Protein AF-A0A8X6XUR2-F1 (afdb_monomer)

Radius of gyration: 18.9 Å; Cα contacts (8 Å, |Δi|>4): 104; chains: 1; bounding box: 41×28×56 Å

Mean predicted aligned error: 12.17 Å

Solvent-accessible surface area (backbone atoms only — not comparable to full-atom values): 7562 Å² total; per-residue (Å²): 115,77,63,60,59,44,53,51,54,49,54,33,49,77,75,73,43,54,68,76,56,51,49,53,53,27,60,76,70,75,44,93,68,78,53,71,67,59,47,52,53,45,50,52,51,51,50,54,53,51,52,53,50,40,54,49,53,52,52,52,51,54,50,55,55,41,65,74,61,73,75,81,65,90,80,88,75,58,70,47,76,49,70,56,66,59,80,59,99,70,86,55,49,45,35,37,39,33,42,32,38,74,84,45,96,57,77,44,73,41,80,45,70,59,75,92,82,76,95,73,82,90,126

Sequence (123 aa):
MHNINLSFVFGLRTIGKGHSTARKLCSAINVNFPSETAFRCLEKKLEHVSNKVACKIMNEAAAEVHKKNNFDEVIQYGVSVDGTWQRRGHLSLNGCVSVISIDNDVLNQAQVQNGANTERGFA

InterPro domains:
  IPR049012 Mutator-like transposase domain [PF20700] (3-114)

pLDDT: mean 73.2, std 18.1, range [28.16, 96.31]

Foldseek 3Di:
DVVVLLVVLVVCVVVPHADVVVVVVCVVVVHDDDDNVVSVVSVVVVVVVQVVVQVVLVVVLVVVVCVVVVVPDDDDWAKDKDKDFDDDDDDGQWIKIWIATPVDRDTGIHIGGDDDDDDDDDD

Organism: NCBI:txid2747483

Secondary structure (DSSP, 8-state):
-HHHHHHHHHHHHHTT--HHHHHHHHHHTT-----HHHHHHHHHHHHHHHHHHHHHHHHHHHHHHHHHTTTSS-----EEEEEEE---SS---EEEEEEEESSS--EEEEEEE--S-------

Structure (mmCIF, N/CA/C/O backbone):
data_AF-A0A8X6XUR2-F1
#
_entry.id   AF-A0A8X6XUR2-F1
#
loop_
_atom_site.group_PDB
_atom_site.id
_atom_site.type_symbol
_atom_site.label_atom_id
_atom_site.label_alt_id
_atom_site.label_comp_id
_atom_site.label_asym_id
_atom_site.label_entity_id
_atom_site.label_seq_id
_atom_site.pdbx_PDB_ins_code
_atom_site.Cartn_x
_atom_site.Cartn_y
_atom_site.Cartn_z
_atom_site.occupancy
_atom_site.B_iso_or_equiv
_atom_site.auth_seq_id
_atom_site.auth_comp_id
_atom_site.auth_asym_id
_atom_site.auth_atom_id
_atom_site.pdbx_PDB_model_num
ATOM 1 N N . MET A 1 1 ? -2.063 12.869 -16.376 1.00 50.09 1 MET A N 1
ATOM 2 C CA . MET A 1 1 ? -0.883 11.974 -16.251 1.00 50.09 1 MET A CA 1
ATOM 3 C C . MET A 1 1 ? -0.556 11.542 -14.815 1.00 50.09 1 MET A C 1
ATOM 5 O O . MET A 1 1 ? -0.167 10.396 -14.651 1.00 50.09 1 MET A O 1
ATOM 9 N N . HIS A 1 2 ? -0.731 12.374 -13.772 1.00 58.75 2 HIS A N 1
ATOM 10 C CA . HIS A 1 2 ? -0.367 11.999 -12.386 1.00 58.75 2 HIS A CA 1
ATOM 11 C C . HIS A 1 2 ? -1.097 10.765 -11.817 1.00 58.75 2 HIS A C 1
ATOM 13 O O . HIS A 1 2 ? -0.512 10.035 -11.022 1.00 58.75 2 HIS A O 1
ATOM 19 N N . ASN A 1 3 ? -2.343 10.521 -12.240 1.00 75.38 3 ASN A N 1
ATOM 20 C CA . ASN A 1 3 ? -3.167 9.423 -11.726 1.00 75.38 3 ASN A CA 1
ATOM 21 C C . ASN A 1 3 ? -2.750 8.051 -12.304 1.00 75.38 3 ASN A C 1
ATOM 23 O O . ASN A 1 3 ? -2.597 7.093 -11.561 1.00 75.38 3 ASN A O 1
ATOM 27 N N . ILE A 1 4 ? -2.421 7.980 -13.602 1.00 86.12 4 ILE A N 1
ATOM 28 C CA . ILE A 1 4 ? -2.034 6.724 -14.280 1.00 86.12 4 ILE A CA 1
ATOM 29 C C . ILE A 1 4 ? -0.753 6.131 -13.680 1.00 86.12 4 ILE A C 1
ATOM 31 O O . ILE A 1 4 ? -0.699 4.936 -13.402 1.00 86.12 4 ILE A O 1
ATOM 35 N N . ASN A 1 5 ? 0.260 6.964 -13.421 1.00 88.81 5 ASN A N 1
ATOM 36 C CA . ASN A 1 5 ? 1.501 6.499 -12.798 1.00 88.81 5 ASN A CA 1
ATOM 37 C C . ASN A 1 5 ? 1.253 5.969 -11.378 1.00 88.81 5 ASN A C 1
ATOM 39 O O . ASN A 1 5 ? 1.849 4.970 -10.992 1.00 88.81 5 ASN A O 1
ATOM 43 N N . LEU A 1 6 ? 0.360 6.607 -10.614 1.00 89.56 6 LEU A N 1
ATOM 44 C CA . LEU A 1 6 ? -0.011 6.151 -9.275 1.00 89.56 6 LEU A CA 1
ATOM 45 C C . LEU A 1 6 ? -0.744 4.801 -9.327 1.00 89.56 6 LEU A C 1
ATOM 47 O O . LEU A 1 6 ? -0.371 3.889 -8.593 1.00 89.56 6 LEU A O 1
ATOM 51 N N . SER A 1 7 ? -1.721 4.643 -10.228 1.00 90.50 7 SER A N 1
ATOM 52 C CA . SER A 1 7 ? -2.436 3.376 -10.442 1.00 90.50 7 SER A CA 1
ATOM 53 C C . SER A 1 7 ? -1.505 2.256 -10.901 1.00 90.50 7 SER A C 1
ATOM 55 O O . SER A 1 7 ? -1.645 1.119 -10.458 1.00 90.50 7 SER A O 1
ATOM 57 N N . PHE A 1 8 ? -0.525 2.566 -11.751 1.00 90.94 8 PHE A N 1
ATOM 58 C CA . PHE A 1 8 ? 0.462 1.593 -12.206 1.00 90.94 8 PHE A CA 1
ATOM 59 C C . PHE A 1 8 ? 1.358 1.108 -11.058 1.00 90.94 8 PHE A C 1
ATOM 61 O O . PHE A 1 8 ? 1.532 -0.097 -10.878 1.00 90.94 8 PHE A O 1
ATOM 68 N N . VAL A 1 9 ? 1.878 2.032 -10.239 1.00 91.06 9 VAL A N 1
ATOM 69 C CA . VAL A 1 9 ? 2.662 1.695 -9.035 1.00 91.06 9 VAL A CA 1
ATOM 70 C C . VAL A 1 9 ? 1.820 0.894 -8.041 1.00 91.06 9 VAL A C 1
ATOM 72 O O . VAL A 1 9 ? 2.302 -0.099 -7.501 1.00 91.06 9 VAL A O 1
ATOM 75 N N . PHE A 1 10 ? 0.553 1.267 -7.847 1.00 89.88 10 PHE A N 1
ATOM 76 C CA . PHE A 1 10 ? -0.375 0.518 -7.005 1.00 89.88 10 PHE A CA 1
ATOM 77 C C . PHE A 1 10 ? -0.573 -0.917 -7.513 1.00 89.88 10 PHE A C 1
ATOM 79 O O . PHE A 1 10 ? -0.367 -1.858 -6.753 1.00 89.88 10 PHE A O 1
ATOM 86 N N . GLY A 1 11 ? -0.862 -1.102 -8.805 1.00 91.00 11 GLY A N 1
ATOM 87 C CA . GLY A 1 11 ? -1.038 -2.429 -9.399 1.00 91.00 11 GLY A CA 1
ATOM 88 C C . GLY A 1 11 ? 0.207 -3.311 -9.264 1.00 91.00 11 GLY A C 1
ATOM 89 O O . GLY A 1 11 ? 0.103 -4.481 -8.898 1.00 91.00 11 GLY A O 1
ATOM 90 N N . LEU A 1 12 ? 1.399 -2.741 -9.472 1.00 90.06 12 LEU A N 1
ATOM 91 C CA . LEU A 1 12 ? 2.673 -3.427 -9.229 1.00 90.06 12 LEU A CA 1
ATOM 92 C C . LEU A 1 12 ? 2.810 -3.866 -7.770 1.00 90.06 12 LEU A C 1
ATOM 94 O O . LEU A 1 12 ? 3.222 -4.997 -7.498 1.00 90.06 12 LEU A O 1
ATOM 98 N N . ARG A 1 13 ? 2.422 -2.997 -6.833 1.00 87.00 13 ARG A N 1
ATOM 99 C CA . ARG A 1 13 ? 2.469 -3.287 -5.405 1.00 87.00 13 ARG A CA 1
ATOM 100 C C . ARG A 1 13 ? 1.538 -4.432 -5.020 1.00 87.00 13 ARG A C 1
ATOM 102 O O . ARG A 1 13 ? 1.978 -5.312 -4.283 1.00 87.00 13 ARG A O 1
ATOM 109 N N . THR A 1 14 ? 0.328 -4.468 -5.578 1.00 84.81 14 THR A N 1
ATOM 110 C CA . THR A 1 14 ? -0.664 -5.536 -5.369 1.00 84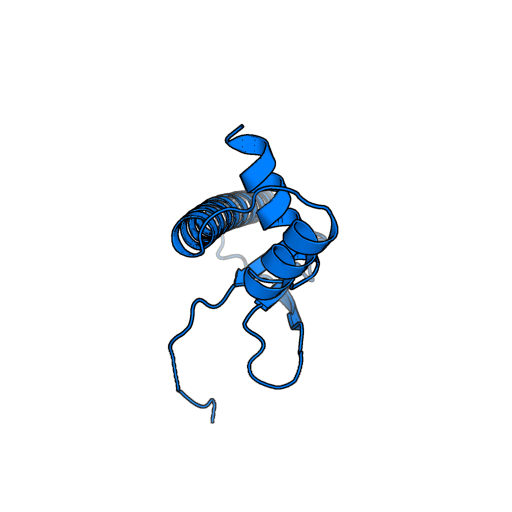.81 14 THR A CA 1
ATOM 111 C C . THR A 1 14 ? -0.138 -6.908 -5.794 1.00 84.81 14 THR A C 1
ATOM 113 O O . THR A 1 14 ? -0.351 -7.891 -5.095 1.00 84.81 14 THR A O 1
ATOM 116 N N . ILE A 1 15 ? 0.628 -6.994 -6.888 1.00 85.25 15 ILE A N 1
ATOM 117 C CA . ILE A 1 15 ? 1.260 -8.256 -7.334 1.00 85.25 15 ILE A CA 1
ATOM 118 C C . ILE A 1 15 ? 2.644 -8.508 -6.693 1.00 85.25 15 ILE A C 1
ATOM 120 O O . ILE A 1 15 ? 3.373 -9.452 -7.044 1.00 85.25 15 ILE A O 1
ATOM 124 N N . GLY A 1 16 ? 3.044 -7.650 -5.751 1.00 82.44 16 GLY A N 1
ATOM 125 C CA . GLY A 1 16 ? 4.315 -7.705 -5.033 1.00 82.44 16 GLY A CA 1
ATOM 126 C C . GLY A 1 16 ? 5.541 -7.481 -5.922 1.00 82.44 16 GLY A C 1
ATOM 127 O O . GLY A 1 16 ? 6.588 -8.088 -5.679 1.00 82.44 16 GLY A O 1
ATOM 128 N N . LYS A 1 17 ? 5.417 -6.687 -6.988 1.00 87.94 17 LYS A N 1
ATOM 129 C CA . LYS A 1 17 ? 6.510 -6.313 -7.894 1.00 87.94 17 LYS A CA 1
ATOM 130 C C . LYS A 1 17 ? 6.942 -4.869 -7.636 1.00 87.94 17 LYS A C 1
ATOM 132 O O . LYS A 1 17 ? 6.120 -4.003 -7.377 1.00 87.94 17 LYS A O 1
ATOM 137 N N . GLY A 1 18 ? 8.248 -4.624 -7.718 1.00 89.00 18 GLY A N 1
ATOM 138 C CA . GLY A 1 18 ? 8.841 -3.295 -7.537 1.00 89.00 18 GLY A CA 1
ATOM 139 C C . GLY A 1 18 ? 9.413 -2.708 -8.829 1.00 89.00 18 GLY A C 1
ATOM 140 O O . GLY A 1 18 ? 9.307 -3.306 -9.908 1.00 89.00 18 GLY A O 1
ATOM 141 N N . HIS A 1 19 ? 10.098 -1.570 -8.690 1.00 91.31 19 HIS A N 1
ATOM 142 C CA . HIS A 1 19 ? 10.694 -0.780 -9.779 1.00 91.31 19 HIS A CA 1
ATOM 143 C C . HIS A 1 19 ? 11.456 -1.612 -10.817 1.00 91.31 19 HIS A C 1
ATOM 145 O O . HIS A 1 19 ? 11.211 -1.484 -12.012 1.00 91.31 19 HIS A O 1
ATOM 151 N N . SER A 1 20 ? 12.321 -2.532 -10.380 1.00 89.94 20 SER A N 1
ATOM 152 C CA . SER A 1 20 ? 13.139 -3.340 -11.297 1.00 89.94 20 SER A CA 1
ATOM 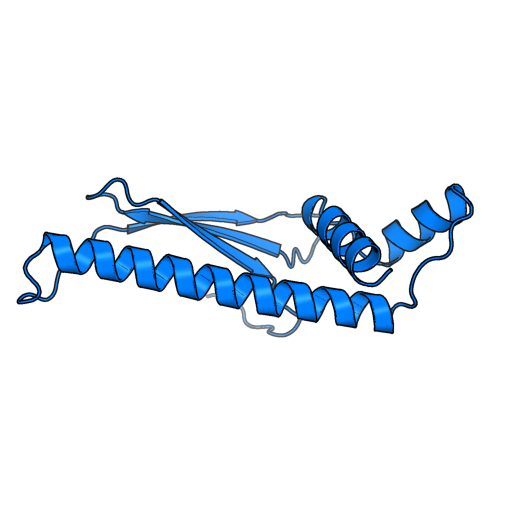153 C C . SER A 1 20 ? 12.315 -4.221 -12.241 1.00 89.94 20 SER A C 1
ATOM 155 O O . SER A 1 20 ? 12.696 -4.401 -13.396 1.00 89.94 20 SER A O 1
ATOM 157 N N . THR A 1 21 ? 11.192 -4.779 -11.773 1.00 90.88 21 THR A N 1
ATOM 158 C CA . THR A 1 21 ? 10.299 -5.574 -12.637 1.00 90.88 21 THR A CA 1
ATOM 159 C C . THR A 1 21 ? 9.501 -4.662 -13.559 1.00 90.88 21 THR A C 1
ATOM 161 O O . THR A 1 21 ? 9.378 -4.946 -14.746 1.00 90.88 21 THR A O 1
ATOM 164 N N . ALA A 1 22 ? 9.009 -3.547 -13.024 1.00 92.06 22 ALA A N 1
ATOM 165 C CA . ALA A 1 22 ? 8.259 -2.557 -13.779 1.00 92.06 22 ALA A CA 1
ATOM 166 C C . ALA A 1 22 ? 9.078 -1.966 -14.935 1.00 92.06 22 ALA A C 1
ATOM 168 O O . ALA A 1 22 ? 8.598 -1.916 -16.061 1.00 92.06 22 ALA A O 1
ATOM 169 N N . ARG A 1 23 ? 10.354 -1.640 -14.692 1.00 93.81 23 ARG A N 1
ATOM 170 C CA . ARG A 1 23 ? 11.291 -1.184 -15.723 1.00 93.81 23 ARG A CA 1
ATOM 171 C C . ARG A 1 23 ? 11.454 -2.217 -16.836 1.00 93.81 23 ARG A C 1
ATOM 173 O O . ARG A 1 23 ? 11.349 -1.853 -17.998 1.00 93.81 23 ARG A O 1
ATOM 180 N N . LYS A 1 24 ? 11.658 -3.497 -16.494 1.00 94.88 24 LYS A N 1
ATOM 181 C CA . LYS A 1 24 ? 11.766 -4.584 -17.488 1.00 94.88 24 LYS A CA 1
ATOM 182 C C . LYS A 1 24 ? 10.502 -4.703 -18.341 1.00 94.88 24 LYS A C 1
ATOM 184 O O . LYS A 1 24 ? 10.609 -4.821 -19.556 1.00 94.88 24 LYS A O 1
ATOM 189 N N . LEU A 1 25 ? 9.328 -4.645 -17.711 1.00 93.56 25 LEU A N 1
ATOM 190 C CA . LEU A 1 25 ? 8.045 -4.678 -18.412 1.00 93.56 25 LEU A CA 1
ATOM 191 C C . LEU A 1 25 ? 7.922 -3.498 -19.378 1.00 93.56 25 LEU A C 1
ATOM 193 O O . LEU A 1 25 ? 7.652 -3.707 -20.553 1.00 93.56 25 LEU A O 1
ATOM 197 N N . CYS A 1 26 ? 8.170 -2.278 -18.900 1.00 92.94 26 CYS A N 1
ATOM 198 C CA . CYS A 1 26 ? 8.060 -1.074 -19.713 1.00 92.94 26 CYS A CA 1
ATOM 199 C C . CYS A 1 26 ? 9.042 -1.066 -20.892 1.00 92.94 26 CYS A C 1
ATOM 201 O O . CYS A 1 26 ? 8.654 -0.695 -21.996 1.00 92.94 26 CYS A O 1
ATOM 203 N N . SER A 1 27 ? 10.272 -1.548 -20.690 1.00 94.50 27 SER A N 1
ATOM 204 C CA . SER A 1 27 ? 11.237 -1.743 -21.776 1.00 94.50 27 SER A CA 1
ATOM 205 C C . SER A 1 27 ? 10.751 -2.761 -22.813 1.00 94.50 27 SER A C 1
ATOM 207 O O . SER A 1 27 ? 10.931 -2.528 -24.002 1.00 94.50 27 SER A O 1
ATOM 209 N N . ALA A 1 28 ? 10.105 -3.855 -22.393 1.00 96.31 28 ALA A N 1
ATOM 210 C CA . ALA A 1 28 ? 9.594 -4.878 -23.309 1.00 96.31 28 ALA A CA 1
ATOM 211 C C . ALA A 1 28 ? 8.439 -4.377 -24.193 1.00 96.31 28 ALA A C 1
ATOM 213 O O . ALA A 1 28 ? 8.315 -4.806 -25.336 1.00 96.31 28 ALA A O 1
ATOM 214 N N . ILE A 1 29 ? 7.612 -3.461 -23.680 1.00 94.56 29 ILE A N 1
ATOM 215 C CA . ILE A 1 29 ? 6.480 -2.872 -24.418 1.00 94.56 29 ILE A CA 1
ATOM 216 C C . ILE A 1 29 ? 6.792 -1.486 -25.007 1.00 94.56 29 ILE A C 1
ATOM 218 O O . ILE A 1 29 ? 5.886 -0.806 -25.478 1.00 94.56 29 ILE A O 1
ATOM 222 N N . ASN A 1 30 ? 8.060 -1.060 -24.972 1.00 94.50 30 ASN A N 1
ATOM 223 C CA . ASN A 1 30 ? 8.533 0.229 -25.479 1.00 94.50 30 ASN A CA 1
ATOM 224 C C . ASN A 1 30 ? 7.767 1.452 -24.925 1.00 94.50 30 ASN A C 1
ATOM 226 O O . ASN A 1 30 ? 7.427 2.378 -25.662 1.00 94.50 30 ASN A O 1
ATOM 230 N N . VAL A 1 31 ? 7.483 1.463 -23.616 1.00 90.88 31 VAL A N 1
ATOM 231 C CA . VAL A 1 31 ? 6.876 2.619 -22.931 1.00 90.88 31 VAL A CA 1
ATOM 232 C C . VAL A 1 31 ? 7.848 3.268 -21.954 1.00 90.88 31 VAL A C 1
ATOM 234 O O . VAL A 1 31 ? 8.643 2.603 -21.288 1.00 90.88 31 VAL A O 1
ATOM 237 N N . ASN A 1 32 ? 7.739 4.589 -21.821 1.00 87.44 32 ASN A N 1
ATOM 238 C CA . ASN A 1 32 ? 8.519 5.346 -20.848 1.00 87.44 32 ASN A CA 1
ATOM 239 C C . ASN A 1 32 ? 8.117 4.973 -19.416 1.00 87.44 32 ASN A C 1
ATOM 241 O O . ASN A 1 32 ? 6.933 4.892 -19.088 1.00 87.44 32 ASN A O 1
ATOM 245 N N . PHE A 1 33 ? 9.115 4.795 -18.551 1.00 87.00 33 PHE A N 1
ATOM 246 C CA . PHE A 1 33 ? 8.923 4.428 -17.151 1.00 87.00 33 PHE A CA 1
ATOM 247 C C . PHE A 1 33 ? 9.545 5.476 -16.218 1.00 87.00 33 PHE A C 1
ATOM 249 O O . PHE A 1 33 ? 10.627 5.987 -16.524 1.00 87.00 33 PHE A O 1
ATOM 256 N N . PRO A 1 34 ? 8.906 5.808 -15.078 1.00 85.00 34 PRO A N 1
ATOM 257 C CA . PRO A 1 34 ? 9.466 6.754 -14.125 1.00 85.00 34 PRO A CA 1
ATOM 258 C C . PRO A 1 34 ? 10.847 6.343 -13.600 1.00 85.00 34 PRO A C 1
ATOM 260 O O . PRO A 1 34 ? 11.172 5.159 -13.445 1.00 85.00 34 PRO A O 1
ATOM 263 N N . SER A 1 35 ? 11.648 7.351 -13.250 1.00 91.00 35 SER A N 1
ATOM 264 C CA . SER A 1 35 ? 12.892 7.137 -12.512 1.00 91.00 35 SER A CA 1
ATOM 265 C C . SER A 1 35 ? 12.621 6.446 -11.173 1.00 91.00 35 SER A C 1
ATOM 267 O O . SER A 1 35 ? 11.509 6.485 -10.639 1.00 91.00 35 SER A O 1
ATOM 269 N N . GLU A 1 36 ? 13.646 5.817 -10.602 1.00 91.44 36 GLU A N 1
ATOM 270 C CA . GLU A 1 36 ? 13.514 5.133 -9.312 1.00 91.44 36 GLU A CA 1
ATOM 271 C C . GLU A 1 36 ? 13.052 6.081 -8.198 1.00 91.44 36 GLU A C 1
ATOM 273 O O . GLU A 1 36 ? 12.171 5.742 -7.410 1.00 91.44 36 GLU A O 1
ATOM 278 N N . THR A 1 37 ? 13.563 7.311 -8.184 1.00 92.75 37 THR A N 1
ATOM 279 C CA . THR A 1 37 ? 13.158 8.344 -7.224 1.00 92.75 37 THR A CA 1
ATOM 280 C C . THR A 1 37 ? 11.683 8.719 -7.373 1.00 92.75 37 THR A C 1
ATOM 282 O O . THR A 1 37 ? 10.966 8.827 -6.377 1.00 92.75 37 THR A O 1
ATOM 285 N N . ALA A 1 38 ? 11.203 8.881 -8.611 1.00 91.50 38 ALA A N 1
ATOM 286 C CA . ALA A 1 38 ? 9.800 9.189 -8.877 1.00 91.50 38 ALA A CA 1
ATOM 287 C C . ALA A 1 38 ? 8.883 8.029 -8.458 1.00 91.50 38 ALA A C 1
ATOM 289 O O . ALA A 1 38 ? 7.835 8.259 -7.856 1.00 91.50 38 ALA A O 1
ATOM 290 N N . PHE A 1 39 ? 9.304 6.788 -8.708 1.00 91.50 39 PHE A N 1
ATOM 291 C CA . PHE A 1 39 ? 8.597 5.586 -8.273 1.00 91.50 39 PHE A CA 1
ATOM 292 C C . PHE A 1 39 ? 8.478 5.515 -6.746 1.00 91.50 39 PHE A C 1
ATOM 294 O O . PHE A 1 39 ? 7.370 5.412 -6.227 1.00 91.50 39 PHE A O 1
ATOM 301 N N . ARG A 1 40 ? 9.587 5.692 -6.018 1.00 90.38 40 ARG A N 1
ATOM 302 C CA . ARG A 1 40 ? 9.593 5.709 -4.544 1.00 90.38 40 ARG A CA 1
ATOM 303 C C . ARG A 1 40 ? 8.737 6.838 -3.962 1.00 90.38 40 ARG A C 1
ATOM 305 O O . ARG A 1 40 ? 8.109 6.670 -2.921 1.00 90.38 40 ARG A O 1
ATOM 312 N N . CYS A 1 41 ? 8.686 7.998 -4.620 1.00 92.06 41 CYS A N 1
ATOM 313 C CA . CYS A 1 41 ? 7.798 9.091 -4.215 1.00 92.06 41 CYS A CA 1
ATOM 314 C C . CYS A 1 41 ? 6.317 8.689 -4.325 1.00 92.06 41 CYS A C 1
ATOM 316 O O . CYS A 1 41 ? 5.524 9.008 -3.440 1.00 92.06 41 CYS A O 1
ATOM 318 N N . LEU A 1 42 ? 5.946 7.967 -5.387 1.00 91.62 42 LEU A N 1
ATOM 319 C CA . LEU A 1 42 ? 4.592 7.435 -5.557 1.00 91.62 42 LEU A CA 1
ATOM 320 C C . LEU A 1 42 ? 4.280 6.341 -4.528 1.00 91.62 42 LEU A C 1
ATOM 322 O O . LEU A 1 42 ? 3.187 6.353 -3.970 1.00 91.62 42 LEU A O 1
ATOM 326 N N . GLU A 1 43 ? 5.235 5.463 -4.214 1.00 89.56 43 GLU A N 1
ATOM 327 C CA . GLU A 1 43 ? 5.077 4.458 -3.151 1.00 89.56 43 GLU A CA 1
ATOM 328 C C . GLU A 1 43 ? 4.796 5.106 -1.792 1.00 89.56 43 GLU A C 1
ATOM 330 O O . GLU A 1 43 ? 3.815 4.754 -1.145 1.00 89.56 43 GLU A O 1
ATOM 335 N N . LYS A 1 44 ? 5.571 6.125 -1.400 1.00 89.06 44 LYS A N 1
ATOM 336 C CA . LYS A 1 44 ? 5.331 6.862 -0.146 1.00 89.06 44 LYS A CA 1
ATOM 337 C C . LYS A 1 44 ? 3.962 7.541 -0.110 1.00 89.06 44 LYS A C 1
ATOM 339 O O . LYS A 1 44 ? 3.322 7.598 0.937 1.00 89.06 44 LYS A O 1
ATOM 344 N N . LYS A 1 45 ? 3.491 8.062 -1.249 1.00 91.44 45 LYS A N 1
ATOM 345 C CA . LYS A 1 45 ? 2.136 8.628 -1.352 1.00 91.44 45 LYS A CA 1
ATOM 346 C C . LYS A 1 45 ? 1.070 7.553 -1.137 1.00 91.44 45 LYS A C 1
ATOM 348 O O . LYS A 1 45 ? 0.108 7.812 -0.420 1.00 91.44 45 LYS A O 1
ATOM 353 N N . LEU A 1 46 ? 1.242 6.367 -1.724 1.00 89.94 46 LEU A N 1
ATOM 354 C CA . LEU A 1 46 ? 0.330 5.237 -1.523 1.00 89.94 46 LEU A CA 1
ATOM 355 C C . LEU A 1 46 ? 0.321 4.770 -0.069 1.00 89.94 46 LEU A C 1
ATOM 357 O O . LEU A 1 46 ? -0.751 4.568 0.488 1.00 89.94 46 LEU A O 1
ATOM 361 N N . GLU A 1 47 ? 1.491 4.654 0.553 1.00 86.12 47 GLU A N 1
ATOM 362 C CA . GLU A 1 47 ? 1.631 4.285 1.962 1.00 86.12 47 GLU A CA 1
ATOM 363 C C . GLU A 1 47 ? 0.904 5.280 2.876 1.00 86.12 47 GLU A C 1
ATOM 365 O O . GLU A 1 47 ? 0.090 4.885 3.709 1.00 86.12 47 GLU A O 1
ATOM 370 N N . HIS A 1 48 ? 1.115 6.582 2.663 1.00 87.56 48 HIS A N 1
ATOM 371 C CA . HIS A 1 48 ? 0.439 7.627 3.429 1.00 87.56 48 HIS A CA 1
ATOM 372 C C . HIS A 1 48 ? -1.090 7.547 3.306 1.00 87.56 48 HIS A C 1
ATOM 374 O O . HIS A 1 48 ? -1.802 7.612 4.310 1.00 87.56 48 HIS A O 1
ATOM 380 N N . VAL A 1 49 ? -1.604 7.388 2.082 1.00 88.06 49 VAL A N 1
ATOM 381 C CA . VAL A 1 49 ? -3.050 7.268 1.841 1.00 88.06 49 VAL A CA 1
ATOM 382 C C . VAL A 1 49 ? -3.600 5.983 2.461 1.00 88.06 49 VAL A C 1
ATOM 384 O O . VAL A 1 49 ? -4.644 6.029 3.106 1.00 88.06 49 VAL A O 1
ATOM 387 N N . SER A 1 50 ? -2.885 4.865 2.327 1.00 84.94 50 SER A N 1
ATOM 388 C CA . SER A 1 50 ? -3.262 3.576 2.915 1.00 84.94 50 SER A CA 1
ATOM 389 C C . SER A 1 50 ? -3.373 3.668 4.435 1.00 84.94 50 SER A C 1
ATOM 391 O O . SER A 1 50 ? -4.390 3.270 4.996 1.00 84.94 50 SER A O 1
ATOM 393 N N . ASN A 1 51 ? -2.379 4.262 5.099 1.00 83.56 51 ASN A N 1
ATOM 394 C CA . ASN A 1 51 ? -2.395 4.459 6.548 1.00 83.56 51 ASN A CA 1
ATOM 395 C C . ASN A 1 51 ? -3.555 5.359 6.982 1.00 83.56 51 ASN A C 1
ATOM 397 O O . ASN A 1 51 ? -4.265 5.039 7.931 1.00 83.56 51 ASN A O 1
ATOM 401 N N . LYS A 1 52 ? -3.810 6.452 6.255 1.00 86.75 52 LYS A N 1
ATOM 402 C CA . LYS A 1 52 ? -4.934 7.348 6.553 1.00 86.75 52 LYS A CA 1
ATOM 403 C C . LYS A 1 52 ? -6.285 6.632 6.457 1.00 86.75 52 LYS A C 1
ATOM 405 O O . LYS A 1 52 ? -7.147 6.845 7.307 1.00 86.75 52 LYS A O 1
ATOM 410 N N . VAL A 1 53 ? -6.471 5.797 5.434 1.00 86.50 53 VAL A N 1
ATOM 411 C CA . VAL A 1 53 ? -7.694 4.999 5.256 1.00 86.50 53 VAL A CA 1
ATOM 412 C C . VAL A 1 53 ? -7.819 3.951 6.359 1.00 86.50 53 VAL A C 1
ATOM 414 O O . VAL A 1 53 ? -8.882 3.853 6.963 1.00 86.50 53 VAL A O 1
ATOM 417 N N . ALA A 1 54 ? -6.740 3.235 6.681 1.00 81.00 54 ALA A N 1
ATOM 418 C CA . ALA A 1 54 ? -6.733 2.247 7.755 1.00 81.00 54 ALA A CA 1
ATOM 419 C C . ALA A 1 54 ? -7.109 2.872 9.109 1.00 81.00 54 ALA A C 1
ATOM 421 O O . ALA A 1 54 ? -8.026 2.389 9.766 1.00 81.00 54 ALA A O 1
ATOM 422 N N . CYS A 1 55 ? -6.488 3.995 9.490 1.00 84.19 55 CYS A N 1
ATOM 423 C CA . CYS A 1 55 ? -6.829 4.695 10.731 1.00 84.19 55 CYS A CA 1
ATOM 424 C C . CYS A 1 55 ? -8.288 5.164 10.751 1.00 84.19 55 CYS A C 1
ATOM 426 O O . CYS A 1 55 ? -8.946 5.073 11.784 1.00 84.19 55 CYS A O 1
ATOM 428 N N . LYS A 1 56 ? -8.805 5.664 9.621 1.00 87.44 56 LYS A N 1
ATOM 429 C CA . LYS A 1 56 ? -10.206 6.087 9.519 1.00 87.44 56 LYS A CA 1
ATOM 430 C C . LYS A 1 56 ? -11.152 4.912 9.783 1.00 87.44 56 LYS A C 1
ATOM 432 O O . LYS A 1 56 ? -12.007 5.033 10.651 1.00 87.44 56 LYS A O 1
ATOM 437 N N . ILE A 1 57 ? -10.958 3.793 9.084 1.00 83.56 57 ILE A N 1
ATOM 438 C CA . ILE A 1 57 ? -11.806 2.599 9.215 1.00 83.56 57 ILE A CA 1
ATOM 439 C C . ILE A 1 57 ? -11.736 2.043 10.642 1.00 83.56 57 ILE A C 1
ATOM 441 O O . ILE A 1 57 ? -12.765 1.729 11.227 1.00 83.56 57 ILE A O 1
ATOM 445 N N . MET A 1 58 ? -10.541 1.986 11.240 1.00 80.44 58 MET A N 1
ATOM 446 C CA . MET A 1 58 ? -10.374 1.528 12.624 1.00 80.44 58 MET A CA 1
ATOM 447 C C . MET A 1 58 ? -11.120 2.414 13.626 1.00 80.44 58 MET A C 1
ATOM 449 O O . MET A 1 58 ? -11.780 1.899 14.525 1.00 80.44 58 MET A O 1
ATOM 453 N N . ASN A 1 59 ? -11.047 3.737 13.468 1.00 84.69 59 ASN A N 1
ATOM 454 C CA . ASN A 1 59 ? -11.767 4.669 14.336 1.00 84.69 59 ASN A CA 1
ATOM 455 C C . ASN A 1 59 ? -13.287 4.569 14.149 1.00 84.69 59 ASN A C 1
ATOM 457 O O . ASN A 1 59 ? -14.027 4.645 15.127 1.00 84.69 59 ASN A O 1
ATOM 461 N N . GLU A 1 60 ? -13.757 4.384 12.912 1.00 85.94 60 GLU A N 1
ATOM 462 C CA . GLU A 1 60 ? -15.178 4.175 12.609 1.00 85.94 60 GLU A CA 1
ATOM 463 C C . GLU A 1 60 ? -15.690 2.879 13.252 1.00 85.94 60 GLU A C 1
ATOM 465 O O . GLU A 1 60 ? -16.677 2.917 13.985 1.00 85.94 60 GLU A O 1
ATOM 470 N N . ALA A 1 61 ? -14.961 1.772 13.098 1.00 81.00 61 ALA A N 1
ATOM 471 C CA . ALA A 1 61 ? -15.287 0.499 13.734 1.00 81.00 61 ALA A CA 1
ATOM 472 C C . ALA A 1 61 ? -15.300 0.599 15.271 1.00 81.00 61 ALA A C 1
ATOM 474 O O . ALA A 1 61 ? -16.234 0.130 15.920 1.00 81.00 61 ALA A O 1
ATOM 475 N N . ALA A 1 62 ? -14.306 1.259 15.873 1.00 79.06 62 ALA A N 1
ATOM 476 C CA . ALA A 1 62 ? -14.256 1.461 17.322 1.00 79.06 62 ALA A CA 1
ATOM 477 C C . ALA A 1 62 ? -15.418 2.331 17.839 1.00 79.06 62 ALA A C 1
ATOM 479 O O . ALA A 1 62 ? -15.928 2.103 18.939 1.00 79.06 62 ALA A O 1
ATOM 480 N N . ALA A 1 63 ? -15.858 3.319 17.055 1.00 82.31 63 ALA A N 1
ATOM 481 C CA . ALA A 1 63 ? -17.005 4.154 17.392 1.00 82.31 63 ALA A CA 1
ATOM 482 C C . ALA A 1 63 ? -18.336 3.394 17.270 1.00 82.31 63 ALA A C 1
ATOM 484 O O . ALA A 1 63 ? -19.224 3.587 18.100 1.00 82.31 63 ALA A O 1
ATOM 485 N N . GLU A 1 64 ? -18.489 2.529 16.264 1.00 81.31 64 GLU A N 1
ATOM 486 C CA . GLU A 1 64 ? -19.660 1.650 16.129 1.00 81.31 64 GLU A CA 1
ATOM 487 C C . GLU A 1 64 ? -19.783 0.686 17.305 1.00 81.31 64 GLU A C 1
ATOM 489 O O . GLU A 1 64 ? -20.870 0.504 17.856 1.00 81.31 64 GLU A O 1
ATOM 494 N N . VAL A 1 65 ? -18.654 0.120 17.723 1.00 75.88 65 VAL A N 1
ATOM 495 C CA . VAL A 1 65 ? -18.574 -0.745 18.894 1.00 75.88 65 VAL A CA 1
ATOM 496 C C . VAL A 1 65 ? -18.960 0.020 20.166 1.00 75.88 65 VAL A C 1
ATOM 498 O O . VAL A 1 65 ? -19.834 -0.433 20.899 1.00 75.88 65 VAL A O 1
ATOM 501 N N . HIS A 1 66 ? -18.418 1.217 20.408 1.00 74.75 66 HIS A N 1
ATOM 502 C CA . HIS A 1 66 ? -18.812 2.021 21.576 1.00 74.75 66 HIS A CA 1
ATOM 503 C C . HIS A 1 66 ? -20.303 2.387 21.587 1.00 74.75 66 HIS A C 1
ATOM 505 O O . HIS A 1 66 ? -20.948 2.290 22.631 1.00 74.75 66 HIS A O 1
ATOM 511 N N . LYS A 1 67 ? -20.874 2.754 20.430 1.00 77.50 67 LYS A N 1
ATOM 512 C CA . LYS A 1 67 ? -22.303 3.092 20.303 1.00 77.50 67 LYS A CA 1
ATOM 513 C C . LYS A 1 67 ? -23.224 1.948 20.717 1.00 77.50 67 LYS A C 1
ATOM 515 O O . LYS A 1 67 ? -24.283 2.208 21.276 1.00 77.50 67 LYS A O 1
ATOM 520 N N . LYS A 1 68 ? -22.842 0.698 20.441 1.00 73.81 68 LYS A N 1
ATOM 521 C CA . LYS A 1 68 ? -23.652 -0.482 20.778 1.00 73.81 68 LYS A CA 1
ATOM 522 C C . LYS A 1 68 ? -23.695 -0.798 22.278 1.00 73.81 68 LYS A C 1
ATOM 524 O O . LYS A 1 68 ? -24.615 -1.486 22.698 1.00 73.81 68 LYS A O 1
ATOM 529 N N . ASN A 1 69 ? -22.752 -0.292 23.075 1.00 67.69 69 ASN A N 1
ATOM 530 C CA . ASN A 1 69 ? -22.617 -0.634 24.499 1.00 67.69 69 ASN A CA 1
ATOM 531 C C . ASN A 1 69 ? -22.866 0.560 25.432 1.00 67.69 69 ASN A C 1
ATOM 533 O O . ASN A 1 69 ? -22.329 0.608 26.532 1.00 67.69 69 ASN A O 1
ATOM 537 N N . ASN A 1 70 ? -23.663 1.540 24.994 1.00 66.50 70 ASN A N 1
ATOM 538 C CA . ASN A 1 70 ? -24.113 2.671 25.815 1.00 66.50 70 ASN A CA 1
ATOM 539 C C . ASN A 1 70 ? -23.000 3.517 26.474 1.00 66.50 70 ASN A C 1
ATOM 541 O O . ASN A 1 70 ? -23.266 4.176 27.470 1.00 66.50 70 ASN A O 1
ATOM 545 N N . PHE A 1 71 ? -21.794 3.564 25.892 1.00 60.75 71 PHE A N 1
ATOM 546 C CA . PHE A 1 71 ? -20.694 4.497 26.218 1.00 60.75 71 PHE A CA 1
ATOM 547 C C . PHE A 1 71 ? -20.142 4.532 27.663 1.00 60.75 71 PHE A C 1
ATOM 549 O O . PHE A 1 71 ? -19.134 5.204 27.869 1.00 60.75 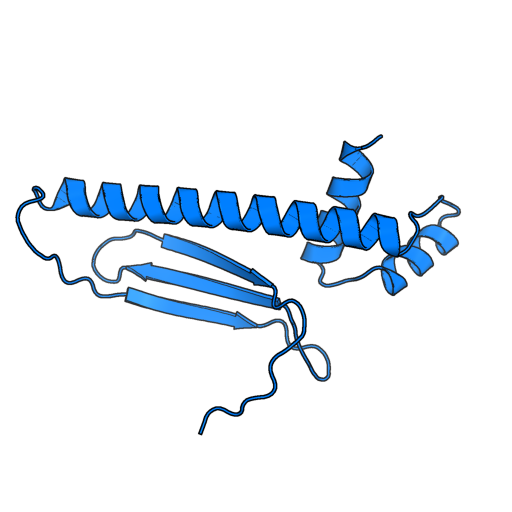71 PHE A O 1
ATOM 556 N N . ASP A 1 72 ? -20.732 3.824 28.629 1.00 58.47 72 ASP A N 1
ATOM 557 C CA . ASP A 1 72 ? -20.452 4.019 30.064 1.00 58.47 72 ASP A CA 1
ATOM 558 C C . ASP A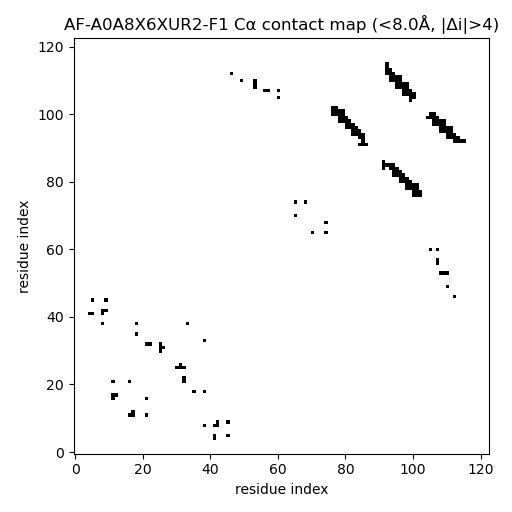 1 72 ? -19.522 2.969 30.705 1.00 58.47 72 ASP A C 1
ATOM 560 O O . ASP A 1 72 ? -19.117 3.133 31.855 1.00 58.47 72 ASP A O 1
ATOM 564 N N . GLU A 1 73 ? -19.113 1.921 29.982 1.00 61.97 73 GLU A N 1
ATOM 565 C CA . GLU A 1 73 ? -18.212 0.885 30.512 1.00 61.97 73 GLU A CA 1
ATOM 566 C C . GLU A 1 73 ? -16.949 0.682 29.669 1.00 61.97 73 GLU A C 1
ATOM 568 O O . GLU A 1 73 ? -16.934 0.873 28.454 1.00 61.97 73 GLU A O 1
ATOM 573 N N . VAL A 1 74 ? -15.866 0.252 30.326 1.00 63.34 74 VAL A N 1
ATOM 574 C CA . VAL A 1 74 ? -14.686 -0.303 29.651 1.00 63.34 74 VAL A CA 1
ATOM 575 C C . VAL A 1 74 ? -15.099 -1.636 29.034 1.00 63.34 74 VAL A C 1
ATOM 577 O O . VAL A 1 74 ? -15.216 -2.641 29.733 1.00 63.34 74 VAL A O 1
ATOM 580 N N . ILE A 1 75 ? -15.326 -1.649 27.723 1.00 64.06 75 ILE A N 1
ATOM 581 C CA . ILE A 1 75 ? -15.809 -2.845 27.034 1.00 64.06 75 ILE A CA 1
ATOM 582 C C . ILE A 1 75 ? -14.616 -3.743 26.695 1.00 64.06 75 ILE A C 1
ATOM 584 O O . ILE A 1 75 ? -13.739 -3.369 25.911 1.00 64.06 75 ILE A O 1
ATOM 588 N N . GLN A 1 76 ? -14.575 -4.937 27.285 1.00 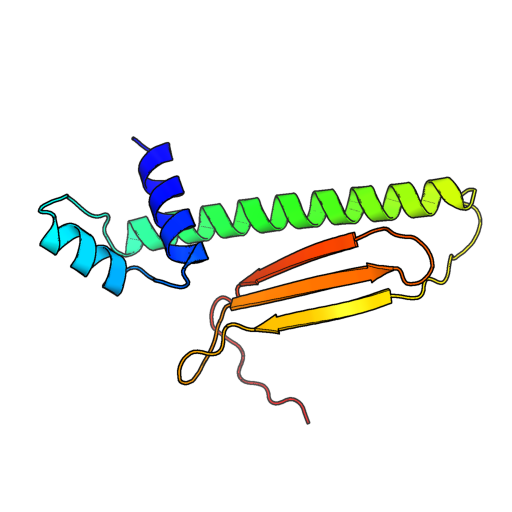64.94 76 GLN A N 1
ATOM 589 C CA . GLN A 1 76 ? -13.622 -5.972 26.893 1.00 64.94 76 GLN A CA 1
ATOM 590 C C . GLN A 1 76 ? -14.141 -6.694 25.648 1.00 64.94 76 GLN A C 1
ATOM 592 O O . GLN A 1 76 ? -15.252 -7.213 25.655 1.00 64.94 76 GLN A O 1
ATOM 597 N N . TYR A 1 77 ? -13.326 -6.730 24.593 1.00 68.00 77 TYR A N 1
ATOM 598 C CA . TYR A 1 77 ? -13.653 -7.406 23.339 1.00 68.00 77 TYR A CA 1
ATOM 599 C C . TYR A 1 77 ? -12.659 -8.506 23.014 1.00 68.00 77 TYR A C 1
ATOM 601 O O . TYR A 1 77 ? -11.447 -8.272 23.001 1.00 68.00 77 TYR A O 1
ATOM 609 N N . GLY A 1 78 ? -13.180 -9.685 22.672 1.00 68.31 78 GLY A N 1
ATOM 610 C CA . GLY A 1 78 ? -12.395 -10.723 22.030 1.00 68.31 78 GLY A CA 1
ATOM 611 C C . GLY A 1 78 ? -12.041 -10.301 20.607 1.00 68.31 78 GLY A C 1
ATOM 612 O O . GLY A 1 78 ? -12.921 -9.976 19.803 1.00 68.31 78 GLY A O 1
ATOM 613 N N . VAL A 1 79 ? -10.749 -10.314 20.279 1.00 72.62 79 VAL A N 1
ATOM 614 C CA . VAL A 1 79 ? -10.255 -10.084 18.917 1.00 72.62 79 VAL A CA 1
ATOM 615 C C . VAL A 1 79 ? -9.417 -11.269 18.461 1.00 72.62 79 VAL A C 1
ATOM 617 O O . VAL A 1 79 ? -8.531 -11.737 19.173 1.00 72.62 79 VAL A O 1
ATOM 620 N N . SER A 1 80 ? -9.696 -11.747 17.254 1.00 78.56 80 SER A N 1
ATOM 621 C CA . SER A 1 80 ? -8.834 -12.660 16.518 1.00 78.56 80 SER A CA 1
ATOM 622 C C . SER A 1 80 ? -8.014 -11.858 15.517 1.00 78.56 80 SER A C 1
ATOM 624 O O . SER A 1 80 ? -8.543 -10.982 14.832 1.00 78.56 80 SER A O 1
ATOM 626 N N . VAL A 1 81 ? -6.717 -12.142 15.439 1.00 73.44 81 VAL A N 1
ATOM 627 C CA . VAL A 1 81 ? -5.792 -11.465 14.529 1.00 73.44 81 VAL A CA 1
ATOM 628 C C . VAL A 1 81 ? -5.221 -12.502 13.572 1.00 73.44 81 VAL A C 1
ATOM 630 O O . VAL A 1 81 ? -4.466 -13.376 13.993 1.00 73.44 81 VAL A O 1
ATOM 633 N N . ASP A 1 82 ? -5.574 -12.400 12.292 1.00 77.25 82 ASP A N 1
ATOM 634 C CA . ASP A 1 82 ? -5.011 -13.223 11.222 1.00 77.25 82 AS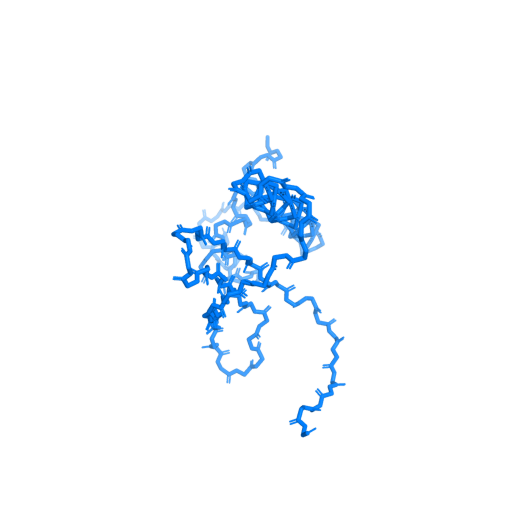P A CA 1
ATOM 635 C C . ASP A 1 82 ? -4.063 -12.393 10.352 1.00 77.25 82 ASP A C 1
ATOM 637 O O . ASP A 1 82 ? -4.355 -11.255 9.994 1.00 77.25 82 ASP A O 1
ATOM 641 N N . GLY A 1 83 ? -2.904 -12.945 10.010 1.00 67.94 83 GLY A N 1
ATOM 642 C CA . GLY A 1 83 ? -1.854 -12.242 9.281 1.00 67.94 83 GLY A CA 1
ATOM 643 C C . GLY A 1 83 ? -1.400 -13.024 8.058 1.00 67.94 83 GLY A C 1
ATOM 644 O O . GLY A 1 83 ? -0.849 -14.114 8.185 1.00 67.94 83 GLY A O 1
ATOM 645 N N . THR A 1 84 ? -1.537 -12.452 6.860 1.00 67.06 84 THR A N 1
ATOM 646 C CA . THR A 1 84 ? -1.027 -13.058 5.624 1.00 67.06 84 THR A CA 1
ATOM 647 C C 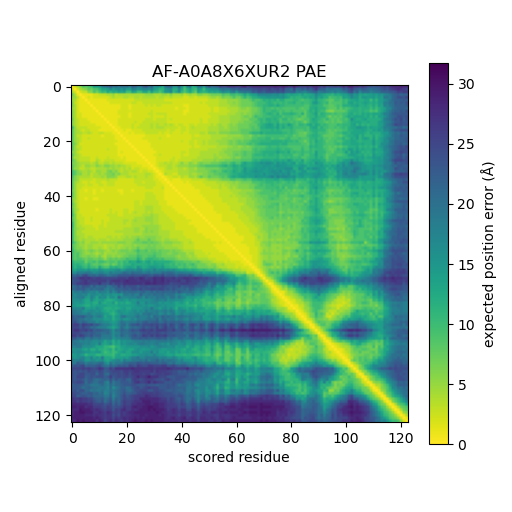. THR A 1 84 ? 0.262 -12.373 5.186 1.00 67.06 84 THR A C 1
ATOM 649 O O . THR A 1 84 ? 0.244 -11.242 4.686 1.00 67.06 84 THR A O 1
ATOM 652 N N . TRP A 1 85 ? 1.398 -13.055 5.338 1.00 68.62 85 TRP A N 1
ATOM 653 C CA . TRP A 1 85 ? 2.712 -12.548 4.927 1.00 68.62 85 TRP A CA 1
ATOM 654 C C . TRP A 1 85 ? 3.100 -13.072 3.547 1.00 68.62 85 TRP A C 1
ATOM 656 O O . TRP A 1 85 ? 3.191 -14.282 3.331 1.00 68.62 85 TRP A O 1
ATOM 666 N N . GLN A 1 86 ? 3.413 -12.179 2.605 1.00 61.22 86 GLN A N 1
ATOM 667 C CA . GLN A 1 86 ? 3.879 -12.606 1.286 1.00 61.22 86 GLN A CA 1
ATOM 668 C C . GLN A 1 86 ? 5.369 -12.979 1.339 1.00 61.22 86 GLN A C 1
ATOM 670 O O . GLN A 1 86 ? 6.233 -12.154 1.048 1.00 61.22 86 GLN A O 1
ATOM 675 N N . ARG A 1 87 ? 5.692 -14.231 1.683 1.00 56.94 87 ARG A N 1
ATOM 676 C CA . ARG A 1 87 ? 7.076 -14.740 1.722 1.00 56.94 87 ARG A CA 1
ATOM 677 C C . ARG A 1 87 ? 7.605 -15.002 0.304 1.00 56.94 87 ARG A C 1
ATOM 679 O O . ARG A 1 87 ? 7.212 -15.971 -0.337 1.00 56.94 87 ARG A O 1
ATOM 686 N N . ARG A 1 88 ? 8.527 -14.170 -0.199 1.00 53.94 88 ARG A N 1
ATOM 687 C CA . ARG A 1 88 ? 9.363 -14.499 -1.373 1.00 53.94 88 ARG A CA 1
ATOM 688 C C . ARG A 1 88 ? 10.846 -14.522 -0.993 1.00 53.94 88 ARG A C 1
ATOM 690 O O . ARG A 1 88 ? 11.472 -13.476 -0.900 1.00 53.94 88 ARG A O 1
ATOM 697 N N . GLY A 1 89 ? 11.405 -15.722 -0.835 1.00 56.22 89 GLY A N 1
ATOM 698 C CA . GLY A 1 89 ? 12.846 -15.996 -0.952 1.00 56.22 89 GLY A CA 1
ATOM 699 C C . GLY A 1 89 ? 13.721 -15.696 0.268 1.00 56.22 89 GLY A C 1
ATOM 700 O O . GLY A 1 89 ? 14.447 -16.586 0.668 1.00 56.22 89 GLY A O 1
ATOM 701 N N . HIS A 1 90 ? 13.657 -14.506 0.858 1.00 54.12 90 HIS A N 1
ATOM 702 C CA . HIS A 1 90 ? 14.192 -14.076 2.166 1.00 54.12 90 HIS A CA 1
ATOM 703 C C . HIS A 1 90 ? 13.890 -12.563 2.240 1.00 54.12 90 HIS A C 1
ATOM 705 O O . HIS A 1 90 ? 13.954 -11.888 1.216 1.00 54.12 90 HIS A O 1
ATOM 711 N N . LEU A 1 91 ? 13.527 -12.044 3.421 1.00 52.59 91 LEU A N 1
ATOM 712 C CA . LEU A 1 91 ? 13.085 -10.652 3.669 1.00 52.59 91 LEU A CA 1
ATOM 713 C C . LEU A 1 91 ? 11.804 -10.229 2.918 1.00 52.59 91 LEU A C 1
ATOM 715 O O . LEU A 1 91 ? 11.800 -9.360 2.048 1.00 52.59 91 LEU A O 1
ATOM 719 N N . SER A 1 92 ? 10.666 -10.815 3.281 1.00 49.03 92 SER A N 1
ATOM 720 C CA . SER A 1 92 ? 9.358 -10.291 2.874 1.00 49.03 92 SER A CA 1
ATOM 721 C C . SER A 1 92 ? 8.977 -9.044 3.684 1.00 49.03 92 SER A C 1
ATOM 723 O O . SER A 1 92 ? 8.828 -9.128 4.897 1.00 49.03 92 SER A O 1
ATOM 725 N N . LEU A 1 93 ? 8.804 -7.905 2.999 1.00 56.88 93 LEU A N 1
ATOM 726 C CA . LEU A 1 93 ? 8.539 -6.569 3.574 1.00 56.88 93 LEU A CA 1
ATOM 727 C C . LEU A 1 93 ? 7.047 -6.176 3.601 1.00 56.88 93 LEU A C 1
ATOM 729 O O . LEU A 1 93 ? 6.711 -5.044 3.948 1.00 56.88 93 LEU A O 1
ATOM 733 N N . ASN A 1 94 ? 6.140 -7.078 3.203 1.00 57.44 94 ASN A N 1
ATOM 734 C CA . ASN A 1 94 ? 4.718 -6.753 3.057 1.00 57.44 94 ASN A CA 1
ATOM 735 C C . ASN A 1 94 ? 3.879 -7.829 3.715 1.00 57.44 94 ASN A C 1
ATOM 737 O O . ASN A 1 94 ? 4.018 -9.021 3.408 1.00 57.44 94 ASN A O 1
ATOM 741 N N . GLY A 1 95 ? 2.983 -7.366 4.566 1.00 64.56 95 GLY A N 1
ATOM 742 C CA . GLY A 1 95 ? 2.030 -8.193 5.250 1.00 64.56 95 GLY A CA 1
ATOM 743 C C . GLY A 1 95 ? 0.661 -7.540 5.303 1.00 64.56 95 GLY A C 1
ATOM 744 O O . GLY A 1 95 ? 0.548 -6.321 5.339 1.00 64.56 95 GLY A O 1
ATOM 745 N N . CYS A 1 96 ? -0.385 -8.352 5.311 1.00 67.81 96 CYS A N 1
ATOM 746 C CA . CYS A 1 96 ? -1.725 -7.907 5.664 1.00 67.81 96 CYS A CA 1
ATOM 747 C C . CYS A 1 96 ? -2.088 -8.520 7.010 1.00 67.81 96 CYS A C 1
ATOM 749 O O . CYS A 1 96 ? -1.932 -9.724 7.176 1.00 67.81 96 CYS A O 1
ATOM 751 N N . VAL A 1 97 ? -2.556 -7.704 7.947 1.00 68.19 97 VAL A N 1
ATOM 752 C CA . VAL A 1 97 ? -3.156 -8.147 9.206 1.00 68.19 97 VAL A CA 1
ATOM 753 C C . VAL A 1 97 ? -4.640 -7.855 9.138 1.00 68.19 97 VAL A C 1
ATOM 755 O O . VAL A 1 97 ? -5.035 -6.717 8.918 1.00 68.19 97 VAL A O 1
ATOM 758 N N . SER A 1 98 ? -5.465 -8.860 9.354 1.00 66.75 98 SER A N 1
ATOM 759 C CA . SER A 1 98 ? -6.891 -8.703 9.589 1.00 66.75 98 SER A CA 1
ATOM 760 C C . SER A 1 98 ? -7.164 -8.916 11.071 1.00 66.75 98 SER A C 1
ATOM 762 O O . SER A 1 98 ? -6.669 -9.865 11.670 1.00 66.75 98 SER A O 1
ATOM 764 N N . VAL A 1 99 ? -7.942 -8.021 11.664 1.00 68.62 99 VAL A N 1
ATOM 765 C CA . VAL A 1 99 ? -8.435 -8.127 13.035 1.00 68.62 99 VAL A CA 1
ATOM 766 C C . VAL A 1 99 ? -9.945 -8.286 12.958 1.00 68.62 99 VAL A C 1
ATOM 768 O O . VAL A 1 99 ? -10.633 -7.448 12.377 1.00 68.62 99 VAL A O 1
ATOM 771 N N . ILE A 1 100 ? -10.460 -9.367 13.524 1.00 70.25 100 ILE A N 1
ATOM 772 C CA . ILE A 1 100 ? -11.882 -9.705 13.514 1.00 70.25 100 ILE A CA 1
ATOM 773 C C . ILE A 1 100 ? -12.333 -9.789 14.966 1.00 70.25 100 ILE A C 1
ATOM 775 O O . ILE A 1 100 ? -11.691 -10.469 15.768 1.00 70.25 100 ILE A O 1
ATOM 779 N N . SER A 1 101 ? -13.406 -9.086 15.326 1.00 68.19 101 SER A N 1
ATOM 780 C CA . SER A 1 101 ? -14.007 -9.286 16.644 1.00 68.19 101 SER A CA 1
ATOM 781 C C . SER A 1 101 ? -14.695 -10.652 16.686 1.00 68.19 101 SER A C 1
ATOM 783 O O . SER A 1 101 ? -15.344 -11.065 15.731 1.00 68.19 101 SER A O 1
ATOM 785 N N . ILE A 1 102 ? -14.498 -11.381 17.782 1.00 65.94 102 ILE A N 1
ATOM 786 C CA . ILE A 1 102 ? -15.114 -12.698 17.996 1.00 65.94 102 ILE A CA 1
ATOM 787 C C . ILE A 1 102 ? -16.594 -12.530 18.372 1.00 65.94 102 ILE A C 1
ATOM 789 O O . ILE A 1 102 ? -17.421 -13.373 18.039 1.00 65.94 102 ILE A O 1
ATOM 793 N N . ASP A 1 103 ? -16.919 -11.415 19.030 1.00 59.62 103 ASP A N 1
ATOM 794 C CA . ASP A 1 103 ? -18.220 -11.176 19.661 1.00 59.62 103 ASP A CA 1
ATOM 795 C C . ASP A 1 103 ? -19.173 -10.350 18.786 1.00 59.62 103 ASP A C 1
ATOM 797 O O . ASP A 1 103 ? -20.383 -10.343 18.995 1.00 59.62 103 ASP A O 1
ATOM 801 N N . ASN A 1 104 ? -18.639 -9.621 17.807 1.00 54.81 104 ASN A N 1
ATOM 802 C CA . ASN A 1 104 ? -19.409 -8.875 16.821 1.00 54.81 104 ASN A CA 1
ATOM 803 C C . ASN A 1 104 ? -18.757 -9.084 15.456 1.00 54.81 104 ASN A C 1
ATOM 805 O O . ASN A 1 104 ? -17.543 -8.962 15.359 1.00 54.81 104 ASN A O 1
ATOM 809 N N . ASP A 1 105 ? -19.537 -9.304 14.397 1.00 53.94 105 ASP A N 1
ATOM 810 C CA . ASP A 1 105 ? -19.078 -9.520 13.007 1.00 53.94 105 ASP A CA 1
ATOM 811 C C . ASP A 1 105 ? -18.328 -8.319 12.361 1.00 53.94 105 ASP A C 1
ATOM 813 O O . ASP A 1 105 ? -18.342 -8.119 11.146 1.00 53.94 105 ASP A O 1
ATOM 817 N N . VAL A 1 106 ? -17.681 -7.465 13.154 1.00 54.19 106 VAL A N 1
ATOM 818 C CA . VAL A 1 106 ? -16.881 -6.328 12.707 1.00 54.19 106 VAL A CA 1
ATOM 819 C C . VAL A 1 106 ? -15.523 -6.842 12.225 1.00 54.19 106 VAL A C 1
ATOM 821 O O . VAL A 1 106 ? -14.617 -7.147 13.008 1.00 54.19 106 VAL A O 1
ATOM 824 N N . LEU A 1 107 ? -15.400 -6.936 10.903 1.00 54.41 107 LEU A N 1
ATOM 825 C CA . LEU A 1 107 ? -14.187 -7.306 10.183 1.00 54.41 107 LEU A CA 1
ATOM 826 C C . LEU A 1 107 ? -13.345 -6.055 9.884 1.00 54.41 107 LEU A C 1
ATOM 828 O O . LEU A 1 107 ? -13.791 -5.177 9.150 1.00 54.41 107 LEU A O 1
ATOM 832 N N . ASN A 1 108 ? -12.105 -5.996 10.373 1.00 56.88 108 ASN A N 1
ATOM 833 C CA . ASN A 1 108 ? -11.173 -4.903 10.082 1.00 56.88 108 ASN A CA 1
ATOM 834 C C . ASN A 1 108 ? -9.903 -5.434 9.402 1.00 56.88 108 ASN A C 1
ATOM 836 O O . ASN A 1 108 ? -9.285 -6.380 9.878 1.00 56.88 108 ASN 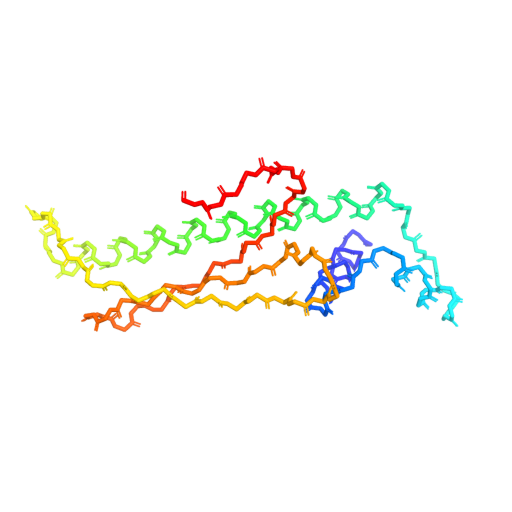A O 1
ATOM 840 N N . GLN A 1 109 ? -9.476 -4.819 8.296 1.00 53.25 109 GLN A N 1
ATOM 841 C CA . GLN A 1 109 ? -8.257 -5.202 7.567 1.00 53.25 109 GLN A CA 1
ATOM 842 C C . GLN A 1 109 ? -7.238 -4.056 7.569 1.00 53.25 109 GLN A C 1
ATOM 844 O O . GLN A 1 109 ? -7.567 -2.918 7.239 1.00 53.25 109 GLN A O 1
ATOM 849 N N . ALA A 1 110 ? -5.986 -4.359 7.905 1.00 55.22 110 ALA A N 1
ATOM 850 C CA . ALA A 1 110 ? -4.858 -3.437 7.949 1.00 55.22 110 ALA A CA 1
ATOM 851 C C . ALA A 1 110 ? -3.705 -3.959 7.078 1.00 55.22 110 ALA A C 1
ATOM 853 O O . ALA A 1 110 ? -3.203 -5.066 7.258 1.00 55.22 110 ALA A O 1
ATOM 854 N N . GLN A 1 111 ? -3.246 -3.151 6.126 1.00 49.38 111 GLN A N 1
ATOM 855 C CA . GLN A 1 111 ? -2.071 -3.474 5.314 1.00 49.38 111 GLN A CA 1
ATOM 856 C C . GLN A 1 111 ? -0.826 -2.901 5.998 1.00 49.38 111 GLN A C 1
ATOM 858 O O . GLN A 1 111 ? -0.747 -1.695 6.216 1.00 49.38 111 GLN A O 1
ATOM 863 N N . VAL A 1 112 ? 0.156 -3.746 6.310 1.00 52.03 112 VAL A N 1
ATOM 864 C CA . VAL A 1 112 ? 1.449 -3.348 6.879 1.00 52.03 112 VAL A CA 1
ATOM 865 C C . VAL A 1 112 ? 2.518 -3.460 5.793 1.00 52.03 112 VAL A C 1
ATOM 867 O O . VAL A 1 112 ? 2.847 -4.546 5.308 1.00 52.03 112 VAL A O 1
ATOM 870 N N . GLN A 1 113 ? 3.090 -2.324 5.403 1.00 46.28 113 GLN A N 1
ATOM 871 C CA . GLN A 1 113 ? 4.304 -2.286 4.591 1.00 46.28 113 GLN A CA 1
ATOM 872 C C . GLN A 1 113 ? 5.451 -1.842 5.491 1.00 46.28 113 GLN A C 1
ATOM 874 O O . GLN A 1 113 ? 5.491 -0.695 5.919 1.00 46.28 113 GLN A O 1
ATOM 879 N N . ASN A 1 114 ? 6.380 -2.748 5.794 1.00 41.94 114 ASN A N 1
ATOM 880 C CA . ASN A 1 114 ? 7.581 -2.372 6.528 1.00 41.94 114 ASN A CA 1
ATOM 881 C C . ASN A 1 114 ? 8.541 -1.687 5.551 1.00 41.94 114 ASN A C 1
ATOM 883 O O . ASN A 1 114 ? 9.144 -2.335 4.696 1.00 41.94 114 ASN A O 1
ATOM 887 N N . GLY A 1 115 ? 8.684 -0.367 5.671 1.00 34.78 115 GLY A N 1
ATOM 888 C CA . GLY A 1 115 ? 9.858 0.341 5.172 1.00 34.78 115 GLY A CA 1
ATOM 889 C C . GLY A 1 115 ? 11.076 -0.122 5.971 1.00 34.78 115 GLY A C 1
ATOM 890 O O . GLY A 1 115 ? 11.050 -0.108 7.196 1.00 34.78 115 GLY A O 1
ATOM 891 N N . ALA A 1 116 ? 12.109 -0.603 5.283 1.00 37.44 116 ALA A N 1
ATOM 892 C CA . ALA A 1 116 ? 13.314 -1.172 5.880 1.00 37.44 116 ALA A CA 1
ATOM 893 C C . ALA A 1 116 ? 13.866 -0.348 7.062 1.00 37.44 116 ALA A C 1
ATOM 895 O O . ALA A 1 116 ? 14.210 0.819 6.879 1.00 37.44 116 ALA A O 1
ATOM 896 N N . ASN A 1 117 ? 13.947 -0.987 8.236 1.00 33.31 117 ASN A N 1
ATOM 897 C CA . ASN A 1 117 ? 15.042 -0.947 9.219 1.00 33.31 117 ASN A CA 1
ATOM 898 C C . ASN A 1 117 ? 14.504 -1.294 10.609 1.00 33.31 117 ASN A C 1
ATOM 900 O O . ASN A 1 117 ? 14.093 -0.392 11.326 1.00 33.31 117 ASN A O 1
ATOM 904 N N . THR A 1 118 ? 14.573 -2.558 11.031 1.00 29.80 118 THR A N 1
ATOM 905 C CA . THR A 1 118 ? 14.978 -2.897 12.407 1.00 29.80 118 THR A CA 1
ATOM 906 C C . THR A 1 118 ? 15.396 -4.366 12.438 1.00 29.80 118 THR A C 1
ATOM 908 O O . THR A 1 118 ? 14.566 -5.270 12.388 1.00 29.80 118 THR A O 1
ATOM 911 N N . GLU A 1 119 ? 16.702 -4.608 12.518 1.00 38.16 119 GLU A N 1
ATOM 912 C CA . GLU A 1 119 ? 17.205 -5.784 13.217 1.00 38.16 119 GLU A CA 1
ATOM 913 C C . GLU A 1 119 ? 16.706 -5.699 14.661 1.00 38.16 119 GLU A C 1
ATOM 915 O O . GLU A 1 119 ? 17.100 -4.793 15.395 1.00 38.16 119 GLU A O 1
ATOM 920 N N . ARG A 1 120 ? 15.823 -6.607 15.070 1.00 30.98 120 ARG A N 1
ATOM 921 C CA . ARG A 1 120 ? 15.788 -7.110 16.444 1.00 30.98 120 ARG A CA 1
ATOM 922 C C . ARG A 1 120 ? 14.948 -8.377 16.487 1.00 30.98 120 ARG A C 1
ATOM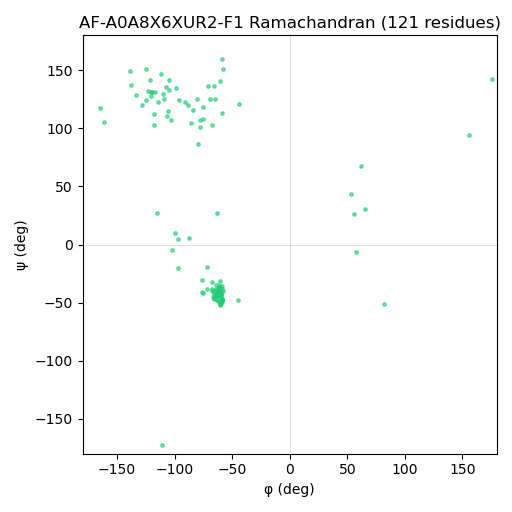 924 O O . ARG A 1 120 ? 13.777 -8.378 16.117 1.00 30.98 120 ARG A O 1
ATOM 931 N N . GLY A 1 121 ? 15.620 -9.462 16.860 1.00 28.16 121 GLY A N 1
ATOM 932 C CA . GLY A 1 121 ? 15.022 -10.770 17.049 1.00 28.16 121 GLY A CA 1
ATOM 933 C C . GLY A 1 121 ? 13.950 -10.725 18.128 1.00 28.16 121 GLY A C 1
ATOM 934 O O . GLY A 1 121 ? 14.107 -10.054 19.145 1.00 28.16 121 GLY A O 1
ATOM 935 N N . PHE A 1 122 ? 12.875 -11.459 17.877 1.00 33.12 122 PHE A N 1
ATOM 936 C CA . PHE A 1 122 ? 11.976 -11.906 18.924 1.00 33.12 122 PHE A CA 1
ATOM 937 C C . PHE A 1 122 ? 12.556 -13.205 19.487 1.00 33.12 122 PHE A C 1
ATOM 939 O O . PHE A 1 122 ? 12.520 -14.242 18.823 1.00 33.12 122 PHE A O 1
ATOM 946 N N . ALA A 1 123 ? 13.146 -13.092 20.673 1.00 31.20 123 ALA A N 1
ATOM 947 C CA . ALA A 1 123 ? 13.159 -14.129 21.693 1.00 31.20 123 ALA A CA 1
ATOM 948 C C . ALA A 1 123 ? 12.380 -13.566 22.885 1.00 31.20 123 ALA A C 1
ATOM 950 O O . ALA A 1 123 ? 12.533 -12.345 23.134 1.00 31.20 123 ALA A O 1
#

Nearest PDB structures (foldseek):
  2idk-assembly1_B  TM=5.707E-01  e=4.728E+00  Rattus norvegicus
  1r8y-assembly1_C  TM=5.564E-01  e=7.833E+00  Mus musculus
  6mnm-assembly1_C  TM=3.173E-01  e=7.833E+00  Mus musculus